Protein AF-A0A7X6PW77-F1 (afdb_monomer_lite)

Secondary structure (DSSP, 8-state):
---HHHHHHHHHHHHHHHHHHT---TT--SSTT--HHHHHHHHHHHHHTTT----EEE--GGGTTHHHHHHHHHHSS--SEEE-----B-TTSTTBGGGHHHHHHHHHHHH-

Sequence (112 aa):
MFNRKKLILITIAGILISLNAMAIDPATPVTPDASQEAVALLRLMYSTSGKYMLTGQHNYPNIRDTNSRFALKYIGKQPAVFSTDFGFAADGDTDSYLARPDIVDEVIRQHK

pLDDT: mean 91.05, std 10.85, range [58.94, 98.25]

Structure (mmCIF, N/CA/C/O backbone):
data_AF-A0A7X6PW77-F1
#
_entry.id   AF-A0A7X6PW77-F1
#
loop_
_atom_site.group_PDB
_atom_site.id
_atom_site.type_symbol
_atom_site.label_atom_id
_atom_site.label_alt_id
_atom_site.label_comp_id
_atom_site.label_asym_id
_atom_site.label_entity_id
_atom_site.label_seq_id
_atom_site.pdbx_PDB_ins_code
_atom_site.Cartn_x
_atom_site.Cartn_y
_atom_site.Cartn_z
_atom_site.occupancy
_atom_site.B_iso_or_equiv
_atom_site.auth_seq_id
_atom_site.auth_comp_id
_atom_site.auth_asym_id
_atom_site.auth_atom_id
_atom_site.pdbx_PDB_model_num
ATOM 1 N N . MET A 1 1 ? -41.240 26.682 41.164 1.00 59.38 1 MET A N 1
ATOM 2 C CA . MET A 1 1 ? -39.903 26.871 41.775 1.00 59.38 1 MET A CA 1
ATOM 3 C C . MET A 1 1 ? -39.047 25.649 41.462 1.00 59.38 1 MET A C 1
ATOM 5 O O . MET A 1 1 ? -39.319 24.580 41.995 1.00 59.38 1 MET A O 1
ATOM 9 N N . PHE A 1 2 ? -38.082 25.753 40.544 1.00 62.31 2 PHE A N 1
ATOM 10 C CA . PHE A 1 2 ? -37.183 24.631 40.245 1.00 62.31 2 PHE A CA 1
ATOM 11 C C . PHE A 1 2 ? -36.281 24.352 41.456 1.00 62.31 2 PHE A C 1
ATOM 13 O O . PHE A 1 2 ? -35.688 25.267 42.026 1.00 62.31 2 PHE A O 1
ATOM 20 N N . ASN A 1 3 ? -36.191 23.088 41.871 1.00 84.62 3 ASN A N 1
ATOM 21 C CA . ASN A 1 3 ? -35.338 22.675 42.983 1.00 84.62 3 ASN A CA 1
ATOM 22 C C . ASN A 1 3 ? -33.866 22.888 42.591 1.00 84.62 3 ASN A C 1
ATOM 24 O O . ASN A 1 3 ? -33.396 22.260 41.641 1.00 84.62 3 ASN A O 1
ATOM 28 N N . ARG A 1 4 ? -33.134 23.736 43.331 1.00 80.25 4 ARG A N 1
ATOM 29 C CA . ARG A 1 4 ? -31.708 24.036 43.089 1.00 80.25 4 ARG A CA 1
ATOM 30 C C . ARG A 1 4 ? -30.852 22.775 42.911 1.00 80.25 4 ARG A C 1
ATOM 32 O O . ARG A 1 4 ? -29.960 22.778 42.074 1.00 80.25 4 ARG A O 1
ATOM 39 N N . LYS A 1 5 ? -31.159 21.677 43.615 1.00 76.56 5 LYS A N 1
ATOM 40 C CA . LYS A 1 5 ? -30.448 20.394 43.458 1.00 76.56 5 LYS A CA 1
ATOM 41 C C . LYS A 1 5 ? -30.701 19.738 42.095 1.00 76.56 5 LYS A C 1
ATOM 43 O O . LYS A 1 5 ? -29.769 19.220 41.494 1.00 76.56 5 LYS A O 1
ATOM 48 N N . LYS A 1 6 ? -31.939 19.796 41.585 1.00 78.38 6 LYS A N 1
ATOM 49 C CA . LYS A 1 6 ? -32.280 19.300 40.238 1.00 78.38 6 LYS A CA 1
ATOM 50 C C . LYS A 1 6 ? -31.624 20.150 39.151 1.00 78.38 6 LYS A C 1
ATOM 52 O O . LYS A 1 6 ? -31.149 19.594 38.172 1.00 78.38 6 LYS A O 1
ATOM 57 N N . LEU A 1 7 ? -31.560 21.469 39.344 1.00 80.69 7 LEU A N 1
ATOM 58 C CA . LEU A 1 7 ? -30.897 22.369 38.399 1.00 80.69 7 LEU A CA 1
ATOM 59 C C . LEU A 1 7 ? -29.388 22.082 38.316 1.00 80.69 7 LEU A C 1
ATOM 61 O O . LEU A 1 7 ? -28.868 21.943 37.220 1.00 80.69 7 LEU A O 1
ATOM 65 N N . ILE A 1 8 ? -28.715 21.889 39.458 1.00 84.81 8 ILE A N 1
ATOM 66 C CA . ILE A 1 8 ? -27.288 21.523 39.504 1.00 84.81 8 ILE A CA 1
ATOM 67 C C . ILE A 1 8 ? -27.027 20.176 38.814 1.00 84.81 8 ILE A C 1
ATOM 69 O O . ILE A 1 8 ? -26.090 20.074 38.025 1.00 84.81 8 ILE A O 1
ATOM 73 N N . LEU A 1 9 ? -27.860 19.156 39.062 1.00 82.50 9 LEU A N 1
ATOM 74 C CA . LEU A 1 9 ? -27.705 17.851 38.406 1.00 82.50 9 LEU A CA 1
ATOM 75 C C . LEU A 1 9 ? -27.836 17.944 36.879 1.00 82.50 9 LEU A C 1
ATOM 77 O O . LEU A 1 9 ? -27.054 17.320 36.168 1.00 82.50 9 LEU A O 1
ATOM 81 N N . ILE A 1 10 ? -28.798 18.724 36.378 1.00 84.94 10 ILE A N 1
ATOM 82 C CA . ILE A 1 10 ? -29.001 18.915 34.934 1.00 84.94 10 ILE A CA 1
ATOM 83 C C . ILE A 1 10 ? -27.793 19.625 34.312 1.00 84.94 10 ILE A C 1
ATOM 85 O O . ILE A 1 10 ? -27.321 19.207 33.258 1.00 84.94 10 ILE A O 1
ATOM 89 N N . THR A 1 11 ? -27.246 20.645 34.978 1.00 80.06 11 THR A N 1
ATOM 90 C CA . THR A 1 11 ? -26.053 21.353 34.495 1.00 80.06 11 THR A CA 1
ATOM 91 C C . THR A 1 11 ? -24.826 20.439 34.448 1.00 80.06 11 THR A C 1
ATOM 93 O O . THR A 1 11 ? -24.106 20.443 33.454 1.00 80.06 11 THR A O 1
ATOM 96 N N . ILE A 1 12 ? -24.602 19.612 35.476 1.00 82.56 12 ILE A N 1
ATOM 97 C CA . ILE A 1 12 ? -23.481 18.656 35.503 1.00 82.56 12 ILE A CA 1
ATOM 98 C C . ILE A 1 12 ? -23.637 17.597 34.404 1.00 82.56 12 ILE A C 1
ATOM 100 O O . ILE A 1 12 ? -22.677 17.316 33.689 1.00 82.56 12 ILE A O 1
ATOM 104 N N . ALA A 1 13 ? -24.841 17.045 34.227 1.00 77.88 13 ALA A N 1
ATOM 105 C CA . ALA A 1 13 ? -25.116 16.088 33.158 1.00 77.88 13 ALA A CA 1
ATOM 106 C C . ALA A 1 13 ? -24.884 16.707 31.768 1.00 77.88 13 ALA A C 1
ATOM 108 O O . ALA A 1 13 ? -24.258 16.078 30.919 1.00 77.88 13 ALA A O 1
ATOM 109 N N . GLY A 1 14 ? -25.307 17.958 31.557 1.00 75.12 14 GLY A N 1
ATOM 110 C CA . GLY A 1 14 ? -25.047 18.696 30.319 1.00 75.12 14 GLY A CA 1
ATOM 111 C C . GLY A 1 14 ? -23.554 18.888 30.041 1.00 75.12 14 GLY A C 1
ATOM 112 O O . GLY A 1 14 ? -23.106 18.634 28.929 1.00 75.12 14 GLY A O 1
ATOM 113 N N . ILE A 1 15 ? -22.762 19.258 31.053 1.00 76.94 15 ILE A N 1
ATOM 114 C CA . ILE A 1 15 ? -21.305 19.427 30.918 1.00 76.94 15 ILE A CA 1
ATOM 115 C C . ILE A 1 15 ? -20.616 18.095 30.570 1.00 76.94 15 ILE A C 1
ATOM 117 O O . ILE A 1 15 ? -19.761 18.063 29.686 1.00 76.94 15 ILE A O 1
ATOM 121 N N . LEU A 1 16 ? -21.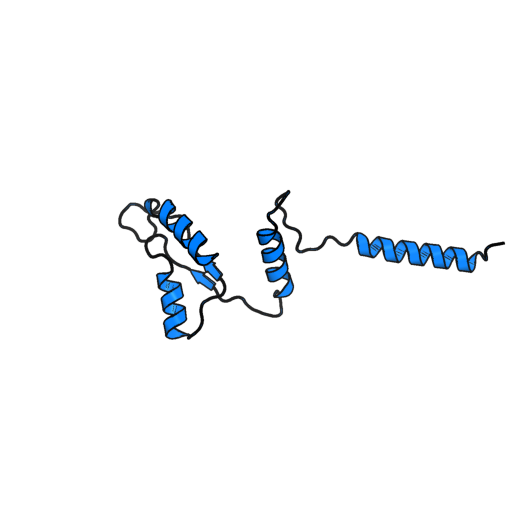011 16.988 31.209 1.00 71.12 16 LEU A N 1
ATOM 122 C CA . LEU A 1 16 ? -20.447 15.656 30.946 1.00 71.12 16 LEU A CA 1
ATOM 123 C C . LEU A 1 16 ? -20.769 15.129 29.535 1.00 71.12 16 LEU A C 1
ATOM 125 O O . LEU A 1 16 ? -19.945 14.437 28.936 1.00 71.12 16 LEU A O 1
ATOM 129 N N . ILE A 1 17 ? -21.938 15.471 28.984 1.00 68.06 17 ILE A N 1
ATOM 130 C CA . ILE A 1 17 ? -22.308 15.125 27.602 1.00 68.06 17 ILE A CA 1
ATOM 131 C C . ILE A 1 17 ? -21.471 15.941 26.604 1.00 68.06 17 ILE A C 1
ATOM 133 O O . ILE A 1 17 ? -20.924 15.374 25.658 1.00 68.06 17 ILE A O 1
ATOM 137 N N . SER A 1 18 ? -21.297 17.244 26.844 1.00 62.38 18 SER A N 1
ATOM 138 C CA . SER A 1 18 ? -20.501 18.129 25.980 1.00 62.38 18 SER A CA 1
ATOM 139 C C . SER A 1 18 ? -19.012 17.766 25.947 1.00 62.38 18 SER A C 1
ATOM 141 O O . SER A 1 18 ? -18.382 17.870 24.899 1.00 62.38 18 SER A O 1
ATOM 143 N N . LEU A 1 19 ? -18.447 17.298 27.066 1.00 61.75 19 LEU A N 1
ATOM 144 C CA . LEU A 1 19 ? -17.042 16.876 27.152 1.00 61.75 19 LEU A CA 1
ATOM 145 C C . LEU A 1 19 ? -16.729 15.643 26.288 1.00 61.75 19 LEU A C 1
ATOM 147 O O . LEU A 1 19 ? -15.643 15.565 25.723 1.00 61.75 19 LEU A O 1
ATOM 151 N N . ASN A 1 20 ? -17.674 14.708 26.133 1.00 58.94 20 ASN A N 1
ATOM 152 C CA . ASN A 1 20 ? -17.489 13.541 25.258 1.00 58.94 20 ASN A CA 1
ATOM 153 C C . ASN A 1 20 ? -17.514 13.912 23.767 1.00 58.94 20 ASN A C 1
ATOM 155 O O . ASN A 1 20 ? -16.839 13.274 22.966 1.00 58.94 20 ASN A O 1
ATOM 159 N N . ALA A 1 21 ? -18.254 14.958 23.392 1.00 58.94 21 ALA A N 1
ATOM 160 C CA . ALA A 1 21 ? -18.342 15.419 22.006 1.00 58.94 21 ALA A CA 1
ATOM 161 C C . ALA A 1 21 ? -17.076 16.153 21.518 1.00 58.94 21 ALA A C 1
ATOM 163 O O . ALA A 1 21 ? -16.920 16.357 20.318 1.00 58.94 21 ALA A O 1
ATOM 164 N N . MET A 1 22 ? -16.173 16.547 22.427 1.00 59.06 22 MET A N 1
ATOM 165 C CA . MET A 1 22 ? -14.913 17.230 22.097 1.00 59.06 22 MET A CA 1
ATOM 166 C C . MET A 1 22 ? -13.713 16.284 21.952 1.00 59.06 22 MET A C 1
ATOM 168 O O . MET A 1 22 ? -12.597 16.750 21.717 1.00 59.06 22 MET A O 1
ATOM 172 N N . ALA A 1 23 ? -13.907 14.970 22.092 1.00 64.56 23 ALA A N 1
ATOM 173 C CA . ALA A 1 23 ? -12.848 14.013 21.808 1.00 64.56 23 ALA A CA 1
ATOM 174 C C . ALA A 1 23 ? -12.579 13.997 20.296 1.00 64.56 23 ALA A C 1
ATOM 176 O O . ALA A 1 23 ? -13.426 13.578 19.509 1.00 64.56 23 ALA A O 1
ATOM 177 N N . ILE A 1 24 ? -11.400 14.475 19.893 1.00 67.69 24 ILE A N 1
ATOM 178 C CA . ILE A 1 24 ? -10.915 14.341 18.517 1.00 67.69 24 ILE A CA 1
ATOM 179 C C . ILE A 1 24 ? -10.828 12.843 18.222 1.00 67.69 24 ILE A C 1
ATOM 181 O O . ILE A 1 24 ? -10.113 12.129 18.926 1.00 67.69 24 ILE A O 1
ATOM 185 N N . ASP A 1 25 ? -11.557 12.373 17.206 1.00 80.94 25 ASP A N 1
ATOM 186 C CA . ASP A 1 25 ? -11.401 11.007 16.707 1.00 80.94 25 ASP A CA 1
ATOM 187 C C . ASP A 1 25 ? -9.942 10.861 16.252 1.00 80.94 25 ASP A C 1
ATOM 189 O O . ASP A 1 25 ? -9.539 11.540 15.298 1.00 80.94 25 ASP A O 1
ATOM 193 N N . PRO A 1 26 ? -9.126 10.029 16.923 1.00 83.12 26 PRO A N 1
ATOM 194 C CA . PRO A 1 26 ? -7.721 9.893 16.573 1.00 83.12 26 PRO A CA 1
ATOM 195 C C . PRO A 1 26 ? -7.542 9.342 15.150 1.00 83.12 26 PRO A C 1
ATOM 197 O O . PRO A 1 26 ? -6.473 9.507 14.575 1.00 83.12 26 PRO A O 1
ATOM 200 N N . ALA A 1 27 ? -8.587 8.763 14.548 1.00 89.94 27 ALA A N 1
ATOM 201 C CA . ALA A 1 27 ? -8.609 8.342 13.154 1.00 89.94 27 ALA A CA 1
ATOM 202 C C . ALA A 1 27 ? -9.054 9.446 12.168 1.00 89.94 27 ALA A C 1
ATOM 204 O O . ALA A 1 27 ? -9.522 9.137 11.069 1.00 89.94 27 ALA A O 1
ATOM 205 N N . THR A 1 28 ? -8.916 10.727 12.528 1.00 93.31 28 THR A N 1
ATOM 206 C CA . THR A 1 28 ? -9.126 11.854 11.603 1.00 93.31 28 THR A CA 1
ATOM 207 C C . THR A 1 28 ? -7.852 12.110 10.784 1.00 93.31 28 THR A C 1
ATOM 209 O O . THR A 1 28 ? -6.806 12.374 11.382 1.00 93.31 28 THR A O 1
ATOM 212 N N . PRO A 1 29 ? -7.890 12.061 9.435 1.00 95.56 29 PRO A N 1
ATOM 213 C CA . PRO A 1 29 ? -6.717 12.375 8.620 1.00 95.56 29 PRO A CA 1
ATOM 214 C C . PRO A 1 29 ? -6.245 13.821 8.804 1.00 95.56 29 PRO A C 1
ATOM 216 O O . PRO A 1 29 ? -7.053 14.737 8.926 1.00 95.56 29 PRO A O 1
ATOM 219 N N . VAL A 1 30 ? -4.927 14.037 8.755 1.00 95.56 30 VAL A N 1
ATOM 220 C CA . VAL A 1 30 ? -4.328 15.387 8.805 1.00 95.56 30 VAL A CA 1
ATOM 221 C C . VAL A 1 30 ? -4.509 16.171 7.502 1.00 95.56 30 VAL A C 1
ATOM 223 O O . VAL A 1 30 ? -4.394 17.393 7.494 1.00 95.56 30 VAL A O 1
ATOM 226 N N . THR A 1 31 ? -4.778 15.473 6.397 1.00 95.88 31 THR A N 1
ATOM 227 C CA . THR A 1 31 ? -5.080 16.071 5.095 1.00 95.88 31 THR A CA 1
ATOM 228 C C . THR A 1 31 ? -6.486 16.683 5.127 1.00 95.88 31 THR A C 1
ATOM 230 O O . THR A 1 31 ? -7.445 15.939 5.350 1.00 95.88 31 THR A O 1
ATOM 233 N N . PRO A 1 32 ? -6.642 18.000 4.887 1.00 95.44 32 PRO A N 1
ATOM 234 C CA . PRO A 1 32 ? -7.958 18.611 4.717 1.00 95.44 32 PRO A CA 1
ATOM 235 C C . PRO A 1 32 ? -8.716 17.956 3.559 1.00 95.44 32 PRO A C 1
ATOM 237 O O . PRO A 1 32 ? -8.100 17.592 2.559 1.00 95.44 32 PRO A O 1
ATOM 240 N N . ASP A 1 33 ? -10.033 17.799 3.700 1.00 95.56 33 ASP A N 1
ATOM 241 C CA . ASP A 1 33 ? -10.911 17.216 2.674 1.00 95.56 33 ASP A CA 1
ATOM 242 C C . ASP A 1 33 ? -10.425 15.855 2.132 1.00 95.56 33 ASP A C 1
ATOM 244 O O . ASP A 1 33 ? -10.570 15.540 0.949 1.00 95.56 33 ASP A O 1
ATOM 248 N N . ALA A 1 34 ? -9.831 15.032 3.007 1.00 97.06 34 ALA A N 1
ATOM 249 C CA . ALA A 1 34 ? -9.380 13.691 2.657 1.00 97.06 34 ALA A CA 1
ATOM 250 C C . ALA A 1 34 ? -10.510 12.859 2.028 1.00 97.06 34 ALA A C 1
ATOM 252 O O . ALA A 1 34 ? -11.671 12.924 2.446 1.00 97.06 34 ALA A O 1
ATOM 253 N N . SER A 1 35 ? -10.158 12.027 1.045 1.00 97.44 35 SER A N 1
ATOM 254 C CA . SER A 1 35 ? -11.125 11.136 0.407 1.00 97.44 35 SER A CA 1
ATOM 255 C C . SER A 1 35 ? -11.766 10.191 1.429 1.00 97.44 35 SER A C 1
ATOM 257 O O . SER A 1 35 ? -11.158 9.814 2.436 1.00 97.44 35 SER A O 1
ATOM 259 N N . GLN A 1 36 ? -12.997 9.756 1.153 1.00 96.56 36 GLN A N 1
ATOM 260 C CA . GLN A 1 36 ? -13.699 8.808 2.025 1.00 96.56 36 GLN A CA 1
ATOM 261 C C . GLN A 1 36 ? -12.912 7.499 2.201 1.00 96.56 36 GLN A C 1
ATOM 263 O O . GLN A 1 36 ? -12.888 6.943 3.297 1.00 96.56 36 GLN A O 1
ATOM 268 N N . GLU A 1 37 ? -12.217 7.045 1.154 1.00 96.81 37 GLU A N 1
ATOM 269 C CA . GLU A 1 37 ? -11.345 5.867 1.204 1.00 96.81 37 GLU A CA 1
ATOM 270 C C . GLU A 1 37 ? -10.146 6.072 2.141 1.00 96.81 37 GLU A C 1
ATOM 272 O O . GLU A 1 37 ? -9.844 5.188 2.939 1.00 96.81 37 GLU A O 1
ATOM 277 N N . ALA A 1 38 ? -9.504 7.247 2.127 1.00 97.19 38 ALA A N 1
ATOM 278 C CA . ALA A 1 38 ? -8.399 7.554 3.037 1.00 97.19 38 ALA A CA 1
ATOM 279 C C . ALA A 1 38 ? -8.862 7.612 4.504 1.00 97.19 38 ALA A C 1
ATOM 281 O O . ALA A 1 38 ? -8.189 7.083 5.392 1.00 97.19 38 ALA A O 1
ATOM 282 N N . VAL A 1 39 ? -10.040 8.195 4.762 1.00 96.75 39 VAL A N 1
ATOM 283 C CA . VAL A 1 39 ? -10.669 8.193 6.095 1.00 96.75 39 VAL A CA 1
ATOM 284 C C . VAL A 1 39 ? -10.961 6.759 6.552 1.00 96.75 39 VAL A C 1
ATOM 286 O O . VAL A 1 39 ? -10.665 6.394 7.691 1.00 96.75 39 VAL A O 1
ATOM 289 N N . ALA A 1 40 ? -11.525 5.927 5.673 1.00 96.69 40 ALA A N 1
ATOM 290 C CA . ALA A 1 40 ? -11.836 4.534 5.978 1.00 96.69 40 ALA A CA 1
ATOM 291 C C . ALA A 1 40 ? -10.571 3.703 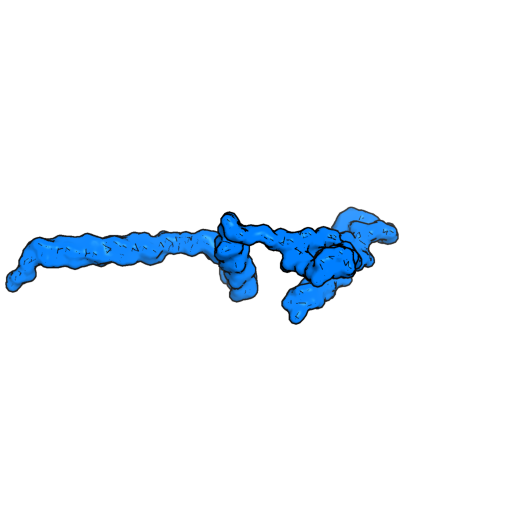6.250 1.00 96.69 40 ALA A C 1
ATOM 293 O O . ALA A 1 40 ? -10.538 2.945 7.222 1.00 96.69 40 ALA A O 1
ATOM 294 N N . LEU A 1 41 ? -9.517 3.886 5.450 1.00 96.62 41 LEU A N 1
ATOM 295 C CA . LEU A 1 41 ? -8.231 3.217 5.636 1.00 96.62 41 LEU A CA 1
ATOM 296 C C . LEU A 1 41 ? -7.592 3.586 6.981 1.00 96.62 41 LEU A C 1
ATOM 298 O O . LEU A 1 41 ? -7.150 2.700 7.713 1.00 96.62 41 LEU A O 1
ATOM 302 N N . LEU A 1 42 ? -7.592 4.870 7.352 1.00 97.25 42 LEU A N 1
ATOM 303 C CA . LEU A 1 42 ? -7.059 5.303 8.644 1.00 97.25 42 LEU A CA 1
ATOM 304 C C . LEU A 1 42 ? -7.850 4.685 9.807 1.00 97.25 42 LEU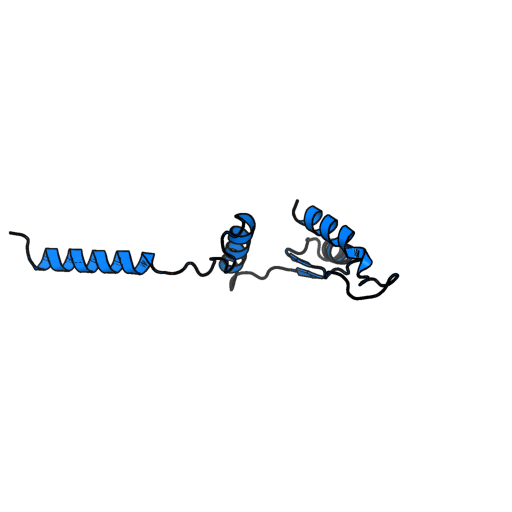 A C 1
ATOM 306 O O . LEU A 1 42 ? -7.261 4.129 10.734 1.00 97.25 42 LEU A O 1
ATOM 310 N N . ARG A 1 43 ? -9.186 4.689 9.731 1.00 96.31 43 ARG A N 1
ATOM 311 C CA . ARG A 1 43 ? -10.044 4.023 10.726 1.00 96.31 43 ARG A CA 1
ATOM 312 C C . ARG A 1 43 ? -9.762 2.530 10.840 1.00 96.31 43 ARG A C 1
ATOM 314 O O . ARG A 1 43 ? -9.711 2.015 11.958 1.00 96.31 43 ARG A O 1
ATOM 321 N N . LEU A 1 44 ? -9.535 1.839 9.720 1.00 96.06 44 LEU A N 1
ATOM 322 C CA . LEU A 1 44 ? -9.127 0.435 9.728 1.00 96.06 44 LEU A CA 1
ATOM 323 C C . LEU A 1 44 ? -7.825 0.260 10.520 1.00 96.06 44 LEU A C 1
ATOM 325 O O . LEU A 1 44 ? -7.800 -0.538 11.460 1.00 96.06 44 LEU A O 1
ATOM 329 N N . MET A 1 45 ? -6.786 1.047 10.217 1.00 96.06 45 MET A N 1
ATOM 330 C CA . MET A 1 45 ? -5.501 0.986 10.927 1.00 96.06 45 MET A CA 1
ATOM 331 C C . MET A 1 45 ? -5.682 1.167 12.440 1.00 96.06 45 MET A C 1
ATOM 333 O O . MET A 1 45 ? -5.247 0.312 13.213 1.00 96.06 45 MET A O 1
ATOM 337 N N . TYR A 1 46 ? -6.418 2.197 12.873 1.00 96.19 46 TYR A N 1
ATOM 338 C CA . TYR A 1 46 ? -6.712 2.425 14.293 1.00 96.19 46 TYR A CA 1
ATOM 339 C C . TYR A 1 46 ? -7.502 1.277 14.933 1.00 96.19 46 TYR A C 1
ATOM 341 O O . TYR A 1 46 ? -7.185 0.858 16.044 1.00 96.19 46 TYR A O 1
ATOM 349 N N . SER A 1 47 ? -8.501 0.727 14.237 1.00 95.44 47 SER A N 1
ATOM 350 C CA . SER A 1 47 ? -9.330 -0.364 14.766 1.00 95.44 47 SER A CA 1
ATOM 351 C C . SER A 1 47 ? -8.550 -1.669 14.984 1.00 95.44 47 SER A C 1
ATOM 353 O O . SER A 1 47 ? -8.885 -2.440 15.894 1.00 95.44 47 SER A O 1
ATOM 355 N N . THR A 1 48 ? -7.514 -1.896 14.164 1.00 96.44 48 THR A N 1
ATOM 356 C CA . THR A 1 48 ? -6.642 -3.081 14.207 1.00 96.44 48 THR A CA 1
ATOM 357 C C . THR A 1 48 ? -5.444 -2.927 15.139 1.00 96.44 48 THR A C 1
ATOM 359 O O . THR A 1 48 ? -4.929 -3.936 15.625 1.00 96.44 48 THR A O 1
ATOM 362 N N . SER A 1 49 ? -5.022 -1.691 15.423 1.00 95.69 49 SER A N 1
ATOM 363 C CA . SER A 1 49 ? -3.846 -1.403 16.243 1.00 95.69 49 SER A CA 1
ATOM 364 C C . SER A 1 49 ? -3.941 -2.065 17.622 1.00 95.69 49 SER A C 1
ATOM 366 O O . SER A 1 49 ? -4.964 -1.990 18.305 1.00 95.69 49 SER A O 1
ATOM 368 N N . GLY A 1 50 ? -2.881 -2.778 18.009 1.00 96.50 50 GLY A N 1
ATOM 369 C CA . GLY A 1 50 ? -2.809 -3.538 19.262 1.00 96.50 50 GLY A CA 1
ATOM 370 C C . GLY A 1 50 ? -3.620 -4.841 19.300 1.00 96.50 50 GLY A C 1
ATOM 371 O O . GLY A 1 50 ? -3.538 -5.558 20.293 1.00 96.50 50 GLY A O 1
ATOM 372 N N . LYS A 1 51 ? -4.382 -5.176 18.246 1.00 97.88 51 LYS A N 1
ATOM 373 C CA . LYS A 1 51 ? -5.187 -6.413 18.156 1.00 97.88 51 LYS A CA 1
ATOM 374 C C . LYS A 1 51 ? -4.702 -7.355 17.062 1.00 97.88 51 LYS A C 1
ATOM 376 O O . LYS A 1 51 ? -4.713 -8.567 17.243 1.00 97.88 51 LYS A O 1
ATOM 381 N N . TYR A 1 52 ? -4.294 -6.790 15.930 1.00 97.62 52 TYR A N 1
ATOM 382 C CA . TYR A 1 52 ? -3.856 -7.525 14.7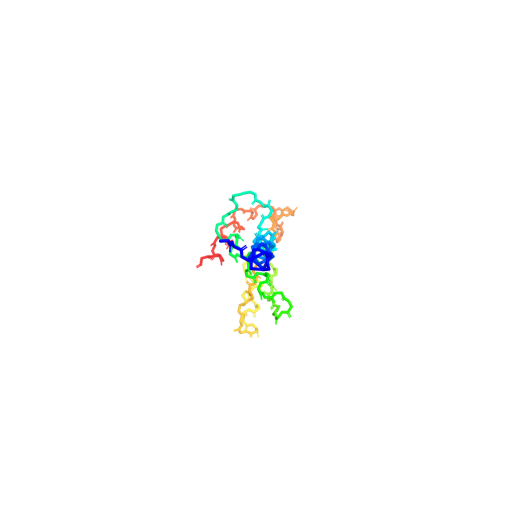52 1.00 97.62 52 TYR A CA 1
ATOM 383 C C . TYR A 1 52 ? -2.611 -6.878 14.150 1.00 97.62 52 TYR A C 1
ATOM 385 O O . TYR A 1 52 ? -2.303 -5.716 14.414 1.00 97.62 52 TYR A O 1
ATOM 393 N N . MET A 1 53 ? -1.913 -7.640 13.310 1.00 96.88 53 MET A N 1
ATOM 394 C CA . MET A 1 53 ? -0.791 -7.164 12.510 1.00 96.88 53 MET A CA 1
ATOM 395 C C . MET A 1 53 ? -1.111 -7.390 11.037 1.00 96.88 53 MET A C 1
ATOM 397 O O . MET A 1 53 ? -1.417 -8.513 10.635 1.00 96.88 53 MET A O 1
ATOM 401 N N . LEU A 1 54 ? -1.066 -6.322 10.242 1.00 96.56 54 LEU A N 1
ATOM 402 C CA . LEU A 1 54 ? -1.249 -6.418 8.799 1.00 96.56 54 LEU A CA 1
ATOM 403 C C . LEU A 1 54 ? 0.037 -6.964 8.175 1.00 96.56 54 LEU A C 1
ATOM 405 O O . LEU A 1 54 ? 1.118 -6.421 8.394 1.00 96.56 54 LEU A O 1
ATOM 409 N N . THR A 1 55 ? -0.076 -8.043 7.406 1.00 97.00 55 THR A N 1
ATOM 410 C CA . THR A 1 55 ? 1.047 -8.566 6.624 1.00 97.00 55 THR A CA 1
ATOM 411 C C . THR A 1 55 ? 1.311 -7.648 5.438 1.00 97.00 55 THR A C 1
ATOM 413 O O . THR A 1 55 ? 0.372 -7.188 4.793 1.00 97.00 55 THR A O 1
ATOM 416 N N . GLY A 1 56 ? 2.576 -7.387 5.128 1.00 96.81 56 GLY A N 1
ATOM 417 C CA . GLY A 1 56 ? 2.960 -6.549 3.996 1.00 96.81 56 GLY A CA 1
ATOM 418 C C . GLY A 1 56 ? 4.086 -7.169 3.188 1.00 96.81 56 GLY A C 1
ATOM 419 O O . GLY A 1 56 ? 4.880 -7.938 3.730 1.00 96.81 56 GLY A O 1
ATOM 420 N N . GLN A 1 57 ? 4.150 -6.835 1.901 1.00 97.69 57 GLN A N 1
ATOM 421 C CA . GLN A 1 57 ? 5.235 -7.255 1.020 1.00 97.69 57 GLN A CA 1
ATOM 422 C C . GLN A 1 57 ? 5.658 -6.114 0.095 1.00 97.69 57 GLN A C 1
ATOM 424 O O . GLN A 1 57 ? 4.838 -5.554 -0.633 1.00 97.69 57 GLN A O 1
ATOM 429 N N . HIS A 1 58 ? 6.960 -5.823 0.113 1.00 97.69 58 HIS A N 1
ATOM 430 C CA . HIS A 1 58 ? 7.593 -4.883 -0.803 1.00 97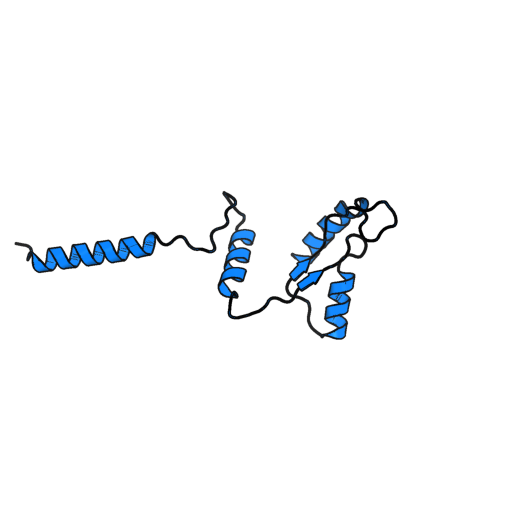.69 58 HIS A CA 1
ATOM 431 C C . HIS A 1 58 ? 7.885 -5.532 -2.156 1.00 97.69 58 HIS A C 1
ATOM 433 O O . HIS A 1 58 ? 8.307 -6.695 -2.229 1.00 97.69 58 HIS A O 1
ATOM 439 N N . ASN A 1 59 ? 7.676 -4.758 -3.212 1.00 97.88 59 ASN A N 1
ATOM 440 C CA . ASN A 1 59 ? 7.893 -5.120 -4.596 1.00 97.88 59 ASN A CA 1
ATOM 441 C C . ASN A 1 59 ? 8.701 -4.028 -5.296 1.00 97.88 59 ASN A C 1
ATOM 443 O O . ASN A 1 59 ? 8.431 -2.848 -5.086 1.00 97.88 59 ASN A O 1
ATOM 447 N N . TYR A 1 60 ? 9.647 -4.427 -6.146 1.00 97.25 60 TYR A N 1
ATOM 448 C CA . TYR A 1 60 ? 10.426 -3.468 -6.921 1.00 97.25 60 TYR A CA 1
ATOM 449 C C . TYR A 1 60 ? 9.595 -2.880 -8.077 1.00 97.25 60 TYR A C 1
ATOM 451 O O . TYR A 1 60 ? 8.775 -3.603 -8.663 1.00 97.25 60 TYR A O 1
ATOM 459 N N . PRO A 1 61 ? 9.838 -1.615 -8.458 1.00 96.31 61 PRO A N 1
ATOM 460 C CA . PRO A 1 61 ? 9.121 -0.908 -9.518 1.00 96.31 61 PRO A CA 1
ATOM 461 C C . PRO A 1 61 ? 8.900 -1.707 -10.802 1.00 96.31 61 PRO A C 1
ATOM 463 O O . PRO A 1 61 ? 7.766 -1.878 -11.250 1.00 96.31 61 PRO A O 1
ATOM 466 N N . ASN A 1 62 ? 9.972 -2.252 -11.379 1.00 94.94 62 ASN A N 1
ATOM 467 C CA . ASN A 1 62 ? 9.921 -2.899 -12.692 1.00 94.94 62 ASN A CA 1
ATOM 468 C C . ASN A 1 62 ? 9.362 -4.326 -12.674 1.00 94.94 62 ASN A C 1
ATOM 470 O O . ASN A 1 62 ? 9.231 -4.944 -13.731 1.00 94.94 62 ASN A O 1
ATOM 474 N N . ILE A 1 63 ? 9.036 -4.880 -11.502 1.00 95.12 63 ILE A N 1
ATOM 475 C CA . ILE A 1 63 ? 8.560 -6.269 -11.395 1.00 95.12 63 ILE A CA 1
ATOM 476 C C . ILE A 1 63 ? 7.131 -6.392 -10.868 1.00 95.12 63 ILE A C 1
ATOM 478 O O . ILE A 1 63 ? 6.640 -7.523 -10.748 1.00 95.12 63 ILE A O 1
ATOM 482 N N . ARG A 1 64 ? 6.453 -5.268 -10.590 1.00 95.50 64 ARG A N 1
ATOM 483 C CA . ARG A 1 64 ? 5.069 -5.234 -10.081 1.00 95.50 64 ARG A CA 1
ATOM 484 C C . ARG A 1 64 ? 4.914 -6.176 -8.874 1.00 95.50 64 ARG A C 1
ATOM 486 O O . ARG A 1 64 ? 5.861 -6.393 -8.139 1.00 95.50 64 ARG A O 1
ATOM 493 N N . ASP A 1 65 ? 3.769 -6.811 -8.666 1.00 97.19 65 ASP A N 1
ATOM 494 C CA . ASP A 1 65 ? 3.468 -7.730 -7.551 1.00 97.19 65 ASP A CA 1
ATOM 495 C C . ASP A 1 65 ? 4.211 -9.081 -7.521 1.00 97.19 65 ASP A C 1
ATOM 497 O O . ASP A 1 65 ? 3.736 -10.033 -6.894 1.00 97.19 65 ASP A O 1
ATOM 501 N N . THR A 1 66 ? 5.365 -9.217 -8.175 1.00 97.50 66 THR A N 1
ATOM 502 C CA . THR A 1 66 ? 6.094 -10.493 -8.229 1.00 97.50 66 THR A CA 1
ATOM 503 C C . THR A 1 66 ? 6.410 -11.056 -6.839 1.00 97.50 66 THR A C 1
ATOM 505 O O . THR A 1 66 ? 6.189 -12.250 -6.614 1.00 97.50 66 THR A O 1
ATOM 508 N N . ASN A 1 67 ? 6.825 -10.223 -5.880 1.00 97.50 67 ASN A N 1
ATOM 509 C CA . ASN A 1 67 ? 7.116 -10.683 -4.519 1.00 97.50 67 ASN A CA 1
ATOM 510 C C . ASN A 1 67 ? 5.829 -10.995 -3.743 1.00 97.50 67 ASN A C 1
ATOM 512 O O . ASN A 1 67 ? 5.781 -11.965 -2.987 1.00 97.50 67 ASN A O 1
ATOM 516 N N . SER A 1 68 ? 4.757 -10.228 -3.951 1.00 97.62 68 SER A N 1
ATOM 517 C CA . SER A 1 68 ? 3.453 -10.528 -3.342 1.00 97.62 68 SER A CA 1
ATOM 518 C C . SER A 1 68 ? 2.872 -11.851 -3.851 1.00 97.62 68 SER A C 1
ATOM 520 O O . SER A 1 68 ? 2.382 -12.654 -3.057 1.00 97.62 68 SER A O 1
ATOM 522 N N . ARG A 1 69 ? 2.987 -12.140 -5.155 1.00 97.75 69 ARG A N 1
ATOM 523 C CA . ARG A 1 69 ? 2.595 -13.438 -5.733 1.00 97.75 69 ARG A CA 1
ATOM 524 C C . ARG A 1 69 ? 3.451 -14.581 -5.216 1.00 97.75 69 ARG A C 1
ATOM 526 O O . ARG A 1 69 ? 2.934 -15.676 -4.993 1.00 97.75 69 ARG A O 1
ATOM 533 N N . PHE A 1 70 ? 4.746 -14.340 -5.021 1.00 97.50 70 PHE A N 1
ATOM 534 C CA . PHE A 1 70 ? 5.615 -15.293 -4.343 1.00 97.50 70 PHE A CA 1
ATOM 535 C C . PHE A 1 70 ? 5.067 -15.585 -2.938 1.00 97.50 70 PHE A C 1
ATOM 537 O O . PHE A 1 70 ? 4.763 -16.737 -2.639 1.00 97.50 70 PHE A O 1
ATOM 544 N N . ALA A 1 71 ? 4.818 -14.563 -2.114 1.00 96.94 71 ALA A N 1
ATOM 545 C CA . ALA A 1 71 ? 4.257 -14.746 -0.775 1.00 96.94 71 ALA A CA 1
ATOM 546 C C . ALA A 1 71 ? 2.935 -15.540 -0.799 1.00 96.94 71 ALA A C 1
ATOM 548 O O . ALA A 1 71 ? 2.797 -16.515 -0.059 1.00 96.94 71 ALA A O 1
ATOM 549 N N . LEU A 1 72 ? 2.014 -15.212 -1.711 1.00 97.50 72 LEU A N 1
ATOM 550 C CA . LEU A 1 72 ? 0.767 -15.958 -1.902 1.00 97.50 72 LEU A CA 1
ATOM 551 C C . LEU A 1 72 ? 1.016 -17.435 -2.229 1.00 97.50 72 LEU A C 1
ATOM 553 O O . LEU A 1 72 ? 0.389 -18.305 -1.629 1.00 97.50 72 LEU A O 1
ATOM 557 N N . LYS A 1 73 ? 1.936 -17.734 -3.151 1.00 98.25 73 LYS A N 1
ATOM 558 C CA . LYS A 1 73 ? 2.232 -19.109 -3.573 1.00 98.25 73 LYS A CA 1
ATOM 559 C C . LYS A 1 73 ? 2.798 -19.964 -2.437 1.00 98.25 73 LYS A C 1
ATOM 561 O O . LYS A 1 73 ? 2.450 -21.137 -2.344 1.00 98.25 73 LYS A O 1
ATOM 566 N N . TYR A 1 74 ? 3.672 -19.401 -1.604 1.00 97.25 74 TYR A N 1
ATOM 567 C CA . TYR A 1 74 ? 4.368 -20.158 -0.556 1.00 97.25 74 TYR A CA 1
ATOM 568 C C . TYR A 1 74 ? 3.608 -20.203 0.773 1.00 97.25 74 TYR A C 1
ATOM 570 O O . TYR A 1 74 ? 3.667 -21.210 1.473 1.00 97.25 74 TYR A O 1
ATOM 578 N N . ILE A 1 75 ? 2.890 -19.134 1.125 1.00 95.56 75 ILE A N 1
ATOM 579 C CA . ILE A 1 75 ? 2.164 -19.013 2.401 1.00 95.56 75 ILE A CA 1
ATOM 580 C C . ILE A 1 75 ? 0.685 -19.404 2.232 1.00 95.56 75 ILE A C 1
ATOM 582 O O . ILE A 1 75 ? 0.006 -19.733 3.203 1.00 95.56 75 ILE A O 1
ATOM 586 N N . GLY A 1 76 ? 0.167 -19.375 1.001 1.00 97.00 76 GLY A N 1
ATOM 587 C CA . GLY A 1 76 ? -1.233 -19.663 0.679 1.00 97.00 76 GLY A CA 1
ATOM 588 C C . GLY A 1 76 ? -2.187 -18.492 0.934 1.00 97.00 76 GLY A C 1
ATOM 589 O O . GLY A 1 76 ? -3.401 -18.671 0.848 1.00 97.00 76 GLY A O 1
ATOM 590 N N . LYS A 1 77 ? -1.671 -17.300 1.271 1.00 96.38 77 LYS A N 1
ATOM 591 C CA . LYS A 1 77 ? -2.464 -16.085 1.518 1.00 96.38 77 LYS A CA 1
ATOM 592 C C . LYS A 1 77 ? -1.780 -14.845 0.951 1.00 96.38 77 LYS A C 1
ATOM 594 O O . LYS A 1 77 ? -0.566 -14.703 1.061 1.00 96.38 77 LYS A O 1
ATOM 599 N N . GLN A 1 78 ? -2.580 -13.942 0.391 1.00 95.75 78 GLN A N 1
ATOM 600 C CA . GLN A 1 78 ? -2.115 -12.651 -0.111 1.00 95.75 78 GLN A CA 1
ATOM 601 C C . GLN A 1 78 ? -1.736 -11.739 1.073 1.00 95.75 78 GLN A C 1
ATOM 603 O O . GLN A 1 78 ? -2.504 -11.670 2.039 1.00 95.75 78 GLN A O 1
ATOM 608 N N . PRO A 1 79 ? -0.587 -11.037 1.032 1.00 97.31 79 PRO A N 1
ATOM 609 C CA . PRO A 1 79 ? -0.278 -9.991 2.004 1.00 97.31 79 PRO A CA 1
ATOM 610 C C . PRO A 1 79 ? -1.351 -8.895 2.008 1.00 97.31 79 PRO A C 1
ATOM 612 O O . PRO A 1 79 ? -1.817 -8.487 0.947 1.00 97.31 79 PRO A O 1
ATOM 615 N N . ALA A 1 80 ? -1.732 -8.405 3.188 1.00 96.81 80 ALA A N 1
ATOM 616 C CA . ALA A 1 80 ? -2.757 -7.368 3.324 1.00 96.81 80 ALA A CA 1
ATOM 617 C C . ALA A 1 80 ? -2.310 -5.997 2.781 1.00 96.81 80 ALA A C 1
ATOM 619 O O . ALA A 1 80 ? -3.144 -5.203 2.359 1.00 96.81 80 ALA A O 1
ATOM 620 N N . VAL A 1 81 ? -1.004 -5.716 2.802 1.00 97.56 81 VAL A N 1
ATOM 621 C CA . VAL A 1 81 ? -0.409 -4.466 2.322 1.00 97.56 81 VAL A CA 1
ATOM 622 C C . VAL A 1 81 ? 0.511 -4.754 1.139 1.00 97.56 81 VAL A C 1
ATOM 624 O O . VAL A 1 81 ? 1.536 -5.427 1.273 1.00 97.56 81 VAL A O 1
ATOM 627 N N . PHE A 1 82 ? 0.161 -4.204 -0.019 1.00 97.88 82 PHE A N 1
ATOM 628 C CA . PHE A 1 82 ? 1.059 -4.084 -1.162 1.00 97.88 82 PHE A CA 1
ATOM 629 C C . PHE A 1 82 ? 1.933 -2.835 -0.993 1.00 97.88 82 PHE A C 1
ATOM 631 O O . PHE A 1 82 ? 1.417 -1.768 -0.659 1.00 97.88 82 PHE A O 1
ATOM 638 N N . SER A 1 83 ? 3.240 -2.939 -1.237 1.00 97.00 83 SER A N 1
ATOM 639 C CA . SER A 1 83 ? 4.118 -1.767 -1.300 1.00 97.00 83 SER A CA 1
ATOM 640 C C . SER A 1 83 ? 5.124 -1.842 -2.446 1.00 97.00 83 SER A C 1
ATOM 642 O O . SER A 1 83 ? 5.525 -2.922 -2.878 1.00 97.00 83 SER A O 1
ATOM 644 N N . THR A 1 84 ? 5.520 -0.663 -2.920 1.00 97.19 84 THR A N 1
ATOM 645 C CA . THR A 1 84 ? 6.521 -0.395 -3.962 1.00 97.19 84 THR A CA 1
ATOM 646 C C . THR A 1 84 ? 7.105 0.997 -3.718 1.00 97.19 84 THR A C 1
ATOM 648 O O . THR A 1 84 ? 6.547 1.766 -2.930 1.00 97.19 84 THR A O 1
ATOM 651 N N . ASP A 1 85 ? 8.210 1.331 -4.374 1.00 95.56 85 ASP A N 1
ATOM 652 C CA . ASP A 1 85 ? 8.704 2.706 -4.481 1.00 95.56 85 ASP A CA 1
ATOM 653 C C . ASP A 1 85 ? 8.395 3.311 -5.869 1.00 95.56 85 ASP A C 1
ATOM 655 O O . ASP A 1 85 ? 7.724 2.683 -6.690 1.00 95.56 85 ASP A O 1
ATOM 659 N N . PHE A 1 86 ? 8.823 4.560 -6.100 1.00 96.75 86 PHE A N 1
ATOM 660 C CA . PHE A 1 86 ? 8.642 5.298 -7.363 1.00 96.75 86 PHE A CA 1
ATOM 661 C C . PHE A 1 86 ? 9.838 5.195 -8.327 1.00 96.75 86 PHE A C 1
ATOM 663 O O . PHE A 1 86 ? 9.917 5.952 -9.298 1.00 96.75 86 PHE A O 1
ATOM 670 N N . GLY A 1 87 ? 10.788 4.312 -8.054 1.00 95.25 87 GLY A N 1
ATOM 671 C CA . GLY A 1 87 ? 12.037 4.166 -8.777 1.00 95.25 87 GLY A CA 1
ATOM 672 C C . GLY A 1 87 ? 13.006 5.330 -8.560 1.00 95.25 87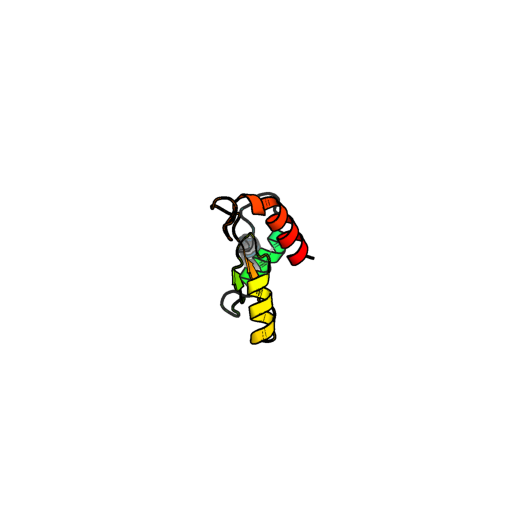 GLY A C 1
ATOM 673 O O . GLY A 1 87 ? 12.647 6.518 -8.594 1.00 95.25 87 GLY A O 1
ATOM 674 N N . PHE A 1 88 ? 14.272 4.978 -8.367 1.00 95.69 88 PHE A N 1
ATOM 675 C CA . PHE A 1 88 ? 15.385 5.909 -8.174 1.00 95.69 88 PHE A CA 1
ATOM 676 C C . PHE A 1 88 ? 16.618 5.569 -9.024 1.00 95.69 88 PHE A C 1
ATOM 678 O O . PHE A 1 88 ? 17.518 6.402 -9.137 1.00 95.69 88 PHE A O 1
ATOM 685 N N . ALA A 1 89 ? 16.669 4.382 -9.630 1.00 97.25 89 ALA A N 1
ATOM 686 C CA . ALA A 1 89 ? 17.788 3.909 -10.433 1.00 97.25 89 ALA A CA 1
ATOM 687 C C . ALA A 1 89 ? 17.603 4.210 -11.929 1.00 97.25 89 ALA A C 1
ATOM 689 O O . ALA A 1 89 ? 16.534 4.630 -12.378 1.00 97.25 89 ALA A O 1
ATOM 690 N N . ALA A 1 90 ? 18.672 4.018 -12.704 1.00 96.19 90 ALA A N 1
ATOM 691 C CA . ALA A 1 90 ? 18.675 4.209 -14.152 1.00 96.19 90 ALA A CA 1
ATOM 692 C C . ALA A 1 90 ? 17.853 3.132 -14.888 1.00 96.19 90 ALA A C 1
ATOM 694 O O . ALA A 1 90 ? 17.258 2.240 -14.285 1.00 96.19 90 ALA A O 1
ATOM 695 N N . ASP A 1 91 ? 17.788 3.235 -16.214 1.00 95.44 91 ASP A N 1
ATOM 696 C CA . ASP A 1 91 ? 17.186 2.194 -17.049 1.00 95.44 91 ASP A CA 1
ATOM 697 C C . ASP A 1 91 ? 17.918 0.847 -16.892 1.00 95.44 91 ASP A C 1
ATOM 699 O O . ASP A 1 91 ? 19.129 0.809 -16.663 1.00 95.44 91 ASP A O 1
ATOM 703 N N . GLY A 1 92 ? 17.176 -0.253 -17.008 1.00 92.19 92 GLY A N 1
ATOM 704 C CA . GLY A 1 92 ? 17.674 -1.624 -16.859 1.00 92.19 92 GLY A CA 1
ATOM 705 C C . GLY A 1 92 ? 17.783 -2.148 -15.420 1.00 92.19 92 GLY A C 1
ATOM 706 O O . GLY A 1 92 ? 18.022 -3.340 -15.239 1.00 92.19 92 GLY A O 1
ATOM 707 N N . ASP A 1 93 ? 17.580 -1.303 -14.407 1.00 96.56 93 ASP A N 1
ATOM 708 C CA . ASP A 1 93 ? 17.543 -1.705 -12.995 1.00 96.56 93 ASP A CA 1
ATOM 709 C C . ASP A 1 93 ? 16.110 -2.045 -12.541 1.00 96.56 93 ASP A C 1
ATOM 711 O O . ASP A 1 93 ? 15.138 -1.512 -13.079 1.00 96.56 93 ASP A O 1
ATOM 715 N N . THR A 1 94 ? 15.937 -2.911 -11.540 1.00 94.81 94 THR A N 1
ATOM 716 C CA . THR A 1 94 ? 14.609 -3.209 -10.972 1.00 94.81 94 THR A CA 1
ATOM 717 C C . THR A 1 94 ? 13.951 -1.996 -10.311 1.00 94.81 94 THR A C 1
ATOM 719 O O . THR A 1 94 ? 12.722 -1.918 -10.294 1.00 94.81 94 THR A O 1
ATOM 722 N N . ASP A 1 95 ? 14.757 -1.036 -9.861 1.00 96.38 95 ASP A N 1
ATOM 723 C CA . ASP A 1 95 ? 14.357 0.228 -9.242 1.00 96.38 95 ASP A CA 1
ATOM 724 C C . ASP A 1 95 ? 14.341 1.399 -10.233 1.00 96.38 95 ASP A C 1
ATOM 726 O O . ASP A 1 95 ? 14.476 2.563 -9.843 1.00 96.38 95 ASP A O 1
ATOM 730 N N . SER A 1 96 ? 14.213 1.126 -11.535 1.00 97.19 96 SER A N 1
ATOM 731 C CA . SER A 1 96 ? 14.267 2.178 -12.549 1.00 97.19 96 SER A CA 1
ATOM 732 C C . SER A 1 96 ? 13.190 3.244 -12.350 1.00 97.19 96 SER A C 1
ATOM 734 O O . SER A 1 96 ? 11.999 2.942 -12.249 1.00 97.19 96 SER A O 1
ATOM 736 N N . TYR A 1 97 ? 13.579 4.521 -12.411 1.00 96.38 97 TYR A N 1
ATOM 737 C CA . TYR A 1 97 ? 12.622 5.634 -12.402 1.00 96.38 97 TYR A CA 1
ATOM 738 C C . TYR A 1 97 ? 11.678 5.626 -13.619 1.00 96.38 97 TYR A C 1
ATOM 740 O O . TYR A 1 97 ? 10.635 6.283 -13.589 1.00 96.38 97 TYR A O 1
ATOM 748 N N . LEU A 1 98 ? 12.027 4.907 -14.693 1.00 97.06 98 LEU A N 1
ATOM 749 C CA . LEU A 1 98 ? 11.193 4.781 -15.891 1.00 97.06 98 LEU A CA 1
ATOM 750 C C . LEU A 1 98 ? 9.942 3.923 -15.656 1.00 97.06 98 LEU A C 1
ATOM 752 O O . LEU A 1 98 ? 8.982 4.038 -16.412 1.00 97.06 98 LEU A O 1
ATOM 756 N N . ALA A 1 99 ? 9.905 3.144 -14.572 1.00 96.62 99 ALA A N 1
ATOM 757 C CA . ALA A 1 99 ? 8.778 2.295 -14.193 1.00 96.62 99 ALA A CA 1
ATOM 758 C C . ALA A 1 99 ? 7.559 3.069 -13.656 1.00 96.62 99 ALA A C 1
ATOM 760 O O . ALA A 1 99 ? 6.514 2.478 -13.409 1.00 96.62 99 ALA A O 1
ATOM 761 N N . ARG A 1 100 ? 7.671 4.382 -13.410 1.00 96.50 100 ARG A N 1
ATOM 762 C CA . ARG A 1 100 ? 6.635 5.177 -12.718 1.00 96.50 100 ARG A CA 1
ATOM 763 C C . ARG A 1 100 ? 5.223 5.057 -13.303 1.00 96.50 100 ARG A C 1
ATOM 765 O O . ARG A 1 100 ? 4.299 4.947 -12.499 1.00 96.50 100 ARG A O 1
ATOM 772 N N . PRO A 1 101 ? 5.011 5.077 -14.634 1.00 96.75 101 PRO A N 1
ATOM 773 C CA . PRO A 1 101 ? 3.679 4.854 -15.193 1.00 96.75 101 PRO A CA 1
ATOM 774 C C . PRO A 1 101 ? 3.131 3.469 -14.823 1.00 96.75 101 PRO A C 1
ATOM 776 O O . PRO A 1 101 ? 2.033 3.367 -14.283 1.00 96.75 101 PRO A O 1
ATOM 779 N N . ASP A 1 102 ? 3.944 2.426 -14.994 1.00 96.12 102 ASP A N 1
ATOM 780 C CA . ASP A 1 102 ? 3.587 1.047 -14.652 1.00 96.12 102 ASP A CA 1
ATOM 781 C C . ASP A 1 102 ? 3.326 0.856 -13.151 1.00 96.12 102 ASP A C 1
ATOM 783 O O . ASP A 1 102 ? 2.448 0.080 -12.776 1.00 96.12 102 ASP A O 1
ATOM 787 N N . ILE A 1 103 ? 4.054 1.573 -12.286 1.00 96.88 103 ILE A N 1
ATOM 788 C CA . ILE A 1 103 ? 3.810 1.600 -10.838 1.00 96.88 103 ILE A CA 1
ATOM 789 C C . ILE A 1 103 ? 2.402 2.125 -10.548 1.00 96.88 103 ILE A C 1
ATOM 791 O O . ILE A 1 103 ? 1.685 1.525 -9.749 1.00 96.88 103 ILE A O 1
ATOM 795 N N . VAL A 1 104 ? 2.002 3.232 -11.187 1.00 97.25 104 VAL A N 1
ATOM 796 C CA . VAL A 1 104 ? 0.671 3.833 -11.001 1.00 97.25 104 VAL A CA 1
ATOM 797 C C . VAL A 1 104 ? -0.425 2.872 -11.466 1.00 97.25 104 VAL A C 1
ATOM 799 O O . VAL A 1 104 ? -1.394 2.647 -10.739 1.00 97.25 104 VAL A O 1
ATOM 802 N N . ASP A 1 105 ? -0.255 2.255 -12.634 1.00 97.75 105 ASP A N 1
ATOM 803 C CA . ASP A 1 105 ? -1.212 1.276 -13.154 1.00 97.75 105 ASP A CA 1
ATOM 804 C C . ASP A 1 105 ? -1.334 0.051 -12.238 1.00 97.75 105 ASP A C 1
ATOM 806 O O . ASP A 1 105 ? -2.437 -0.444 -11.983 1.00 97.75 105 ASP A O 1
ATOM 810 N N . GLU A 1 106 ? -0.213 -0.414 -11.686 1.00 97.44 106 GLU A N 1
ATOM 811 C CA . GLU A 1 106 ? -0.191 -1.543 -10.766 1.00 97.44 106 GLU A CA 1
ATOM 812 C C . GLU A 1 106 ? -0.883 -1.220 -9.437 1.00 97.44 106 GLU A C 1
ATOM 814 O O . GLU A 1 106 ? -1.703 -2.018 -8.984 1.00 97.44 106 GLU A O 1
ATOM 819 N N . VAL A 1 107 ? -0.639 -0.055 -8.822 1.00 96.75 107 VAL A N 1
ATOM 820 C CA . VAL A 1 107 ? -1.344 0.306 -7.575 1.00 96.75 107 VAL A CA 1
ATOM 821 C C . VAL A 1 107 ? -2.845 0.499 -7.803 1.00 96.75 107 VAL A C 1
ATOM 823 O O . VAL A 1 107 ? -3.640 0.105 -6.952 1.00 96.75 107 VAL A O 1
ATOM 826 N N . ILE A 1 108 ? -3.259 1.010 -8.970 1.00 97.38 108 ILE A N 1
ATOM 827 C CA . ILE A 1 108 ? -4.678 1.072 -9.355 1.00 97.38 108 ILE A CA 1
ATOM 828 C C . ILE A 1 108 ? -5.262 -0.338 -9.485 1.00 97.38 108 ILE A C 1
ATOM 830 O O . ILE A 1 108 ? -6.399 -0.568 -9.073 1.00 97.38 108 ILE A O 1
ATOM 834 N N . ARG A 1 109 ? -4.514 -1.289 -10.055 1.00 97.56 109 ARG A N 1
ATOM 835 C CA . ARG A 1 109 ? -4.947 -2.687 -10.168 1.00 97.56 109 ARG A CA 1
ATOM 836 C C . ARG A 1 109 ? -5.058 -3.370 -8.806 1.00 97.56 109 ARG A C 1
ATOM 838 O O . ARG A 1 109 ? -5.987 -4.138 -8.623 1.00 97.56 109 ARG A O 1
ATOM 845 N N . GLN A 1 110 ? -4.139 -3.107 -7.876 1.00 96.00 110 GLN A N 1
ATOM 846 C CA . GLN A 1 110 ? -4.174 -3.667 -6.517 1.00 96.00 110 GLN A CA 1
ATOM 847 C C . GLN A 1 110 ? -5.325 -3.102 -5.668 1.00 96.00 110 GLN A C 1
ATOM 849 O O . GLN A 1 110 ? -5.785 -3.774 -4.751 1.00 96.00 110 GLN A O 1
ATOM 854 N N . HIS A 1 111 ? -5.779 -1.876 -5.955 1.00 95.12 111 HIS A N 1
ATOM 855 C CA . HIS A 1 111 ? -6.919 -1.246 -5.272 1.00 95.12 111 HIS A CA 1
ATOM 856 C C . HIS A 1 111 ? -8.285 -1.795 -5.716 1.00 95.12 111 HIS A C 1
ATOM 858 O O . HIS A 1 111 ? -9.251 -1.713 -4.960 1.00 95.12 111 HIS A O 1
ATOM 864 N N . LYS A 1 112 ? -8.378 -2.316 -6.945 1.00 92.69 112 LYS A N 1
ATOM 865 C CA . LYS A 1 112 ? -9.618 -2.836 -7.547 1.00 92.69 112 LYS A CA 1
ATOM 866 C C . LYS A 1 112 ? -9.856 -4.302 -7.203 1.00 92.69 112 LYS A C 1
ATOM 868 O O . LYS A 1 112 ? -11.043 -4.646 -7.011 1.00 92.69 112 LYS A O 1
#

Foldseek 3Di:
DDDPVVVVVVVVVVVVVVVVVPPDPPLDDPDPPDDPVSSVVSVVCVVCPPPDDFFEDEAFLQGQCPRQVVCCVPVVDGGRYYHYDCADDDPPDSRHNVSNVVSVVSVVVVVD

Radius of gyration: 24.21 Å; chains: 1; bounding box: 59×47×60 Å